Protein AF-A0A7J9AWD4-F1 (afdb_monomer)

Radius of gyration: 25.48 Å; Cα contacts (8 Å, |Δi|>4): 147; chains: 1; bounding box: 43×34×93 Å

Organism: NCBI:txid34288

pLDDT: mean 74.46, std 23.14, range [34.88, 98.31]

Foldseek 3Di:
DDDDDDDDPPPPPPDVVVVVVVVVLVVLPDDDDDDDDDDDDDDDDDDDDDPDDPDDDPDPPDPDPQDFPDADLHADPDKDKDFAWFQFDVRPDTDTQWMWMAHPRRDTNDIAGDQDPGDGPGRVCVPRVDDPVRNPD

Mean predicted aligned error: 16.35 Å

Structure (mmCIF, N/CA/C/O backbone):
data_AF-A0A7J9AWD4-F1
#
_entry.id   AF-A0A7J9AWD4-F1
#
loop_
_atom_site.group_PDB
_atom_site.id
_atom_site.type_symbol
_atom_site.label_atom_id
_atom_site.label_alt_id
_atom_site.label_comp_id
_atom_site.label_asym_id
_atom_site.label_entity_id
_atom_site.label_seq_id
_atom_site.pdbx_PDB_ins_code
_atom_site.Cartn_x
_atom_site.Cartn_y
_atom_site.Cartn_z
_atom_site.occupancy
_atom_site.B_iso_or_equiv
_atom_site.auth_seq_id
_atom_site.auth_comp_id
_atom_site.auth_asym_id
_atom_site.auth_atom_id
_atom_site.pdbx_PDB_model_num
ATOM 1 N N . MET A 1 1 ? 26.670 6.533 44.689 1.00 39.47 1 MET A N 1
ATOM 2 C CA . MET A 1 1 ? 27.016 5.566 43.627 1.00 39.47 1 MET A CA 1
ATOM 3 C C . MET A 1 1 ? 25.716 5.123 42.975 1.00 39.47 1 MET A C 1
ATOM 5 O O . MET A 1 1 ? 25.040 4.259 43.514 1.00 39.47 1 MET A O 1
ATOM 9 N N . SER A 1 2 ? 25.299 5.806 41.907 1.00 37.50 2 SER A N 1
ATOM 10 C CA . SER A 1 2 ? 24.053 5.491 41.198 1.00 37.50 2 SER A CA 1
ATOM 11 C C . SER A 1 2 ? 24.322 4.385 40.185 1.00 37.50 2 SER A C 1
ATOM 13 O O . SER A 1 2 ? 25.198 4.526 39.339 1.00 37.50 2 SER A O 1
ATOM 15 N N . SER A 1 3 ? 23.605 3.271 40.305 1.00 41.25 3 SER A N 1
ATOM 16 C CA . SER A 1 3 ? 23.697 2.137 39.392 1.00 41.25 3 SER A CA 1
ATOM 17 C C . SER A 1 3 ? 22.886 2.409 38.124 1.00 41.25 3 SER A C 1
ATOM 19 O O . SER A 1 3 ? 21.660 2.525 38.148 1.00 41.25 3 SER A O 1
ATOM 21 N N . GLU A 1 4 ? 23.580 2.515 36.995 1.00 45.91 4 GLU A N 1
ATOM 22 C CA . GLU A 1 4 ? 22.965 2.609 35.674 1.00 45.91 4 GLU A CA 1
ATOM 23 C C . GLU A 1 4 ? 22.362 1.254 35.275 1.00 45.91 4 GLU A C 1
ATOM 25 O O . GLU A 1 4 ? 23.047 0.230 35.201 1.00 45.91 4 GLU A O 1
ATOM 30 N N . ARG A 1 5 ? 21.053 1.237 35.004 1.00 50.28 5 ARG A N 1
ATOM 31 C CA . ARG A 1 5 ? 20.366 0.075 34.429 1.00 50.28 5 ARG A CA 1
ATOM 32 C C . ARG A 1 5 ? 20.698 -0.006 32.939 1.00 50.28 5 ARG A C 1
ATOM 34 O O . ARG A 1 5 ? 20.225 0.814 32.154 1.00 50.28 5 ARG A O 1
ATOM 41 N N . LYS A 1 6 ? 21.479 -1.014 32.544 1.00 47.72 6 LYS A N 1
ATOM 42 C CA . LYS A 1 6 ? 21.712 -1.362 31.134 1.00 47.72 6 LYS A CA 1
ATOM 43 C C . LYS A 1 6 ? 20.381 -1.774 30.492 1.00 47.72 6 LYS A C 1
ATOM 45 O O . LYS A 1 6 ? 19.789 -2.773 30.894 1.00 47.72 6 LYS A O 1
ATOM 50 N N . LYS A 1 7 ? 19.895 -0.993 29.522 1.00 49.25 7 LYS A N 1
ATOM 51 C CA . LYS A 1 7 ? 18.750 -1.371 28.679 1.00 49.25 7 LYS A CA 1
ATOM 52 C C . LYS A 1 7 ? 19.185 -2.498 27.742 1.00 49.25 7 LYS A C 1
ATOM 54 O O . LYS A 1 7 ? 20.176 -2.357 27.030 1.00 49.25 7 LYS A O 1
ATOM 59 N N . ASN A 1 8 ? 18.458 -3.609 27.782 1.00 44.75 8 ASN A N 1
ATOM 60 C CA . ASN A 1 8 ? 18.647 -4.746 26.886 1.00 44.75 8 ASN A CA 1
ATOM 61 C C . ASN A 1 8 ? 18.227 -4.324 25.461 1.00 44.75 8 ASN A C 1
ATOM 63 O O . ASN A 1 8 ? 17.198 -3.656 25.336 1.00 44.75 8 ASN A O 1
ATOM 67 N N . PRO A 1 9 ? 18.981 -4.649 24.397 1.00 47.06 9 PRO A N 1
ATOM 68 C CA . PRO A 1 9 ? 18.543 -4.354 23.042 1.00 47.06 9 PRO A CA 1
ATOM 69 C C . PRO A 1 9 ? 17.362 -5.268 22.706 1.00 47.06 9 PRO A C 1
ATOM 71 O O . PRO A 1 9 ? 17.490 -6.492 22.724 1.00 47.06 9 PRO A O 1
ATOM 74 N N . GLU A 1 10 ? 16.206 -4.665 22.440 1.00 47.25 10 GLU A N 1
ATOM 75 C CA . GLU A 1 10 ? 15.008 -5.354 21.964 1.00 47.25 10 GLU A CA 1
ATOM 76 C C . GLU A 1 10 ? 15.366 -6.151 20.704 1.00 47.25 10 GLU A C 1
ATOM 78 O O . GLU A 1 10 ? 15.660 -5.594 19.642 1.00 47.25 10 GLU A O 1
ATOM 83 N N . HIS A 1 11 ? 15.392 -7.476 20.835 1.00 48.50 11 HIS A N 1
ATOM 84 C CA . HIS A 1 11 ? 15.584 -8.381 19.716 1.00 48.50 11 HIS A CA 1
ATOM 85 C C . HIS A 1 11 ? 14.301 -8.305 18.885 1.00 48.50 11 HIS A C 1
ATOM 87 O O . HIS A 1 11 ? 13.307 -8.945 19.222 1.00 48.50 11 HIS A O 1
ATOM 93 N N . PHE A 1 12 ? 14.291 -7.474 17.837 1.00 46.12 12 PHE A N 1
ATOM 94 C CA . PHE A 1 12 ? 13.166 -7.391 16.909 1.00 46.12 12 PHE A CA 1
ATOM 95 C C . PHE A 1 12 ? 12.945 -8.776 16.304 1.00 46.12 12 PHE A C 1
ATOM 97 O O . PHE A 1 12 ? 13.669 -9.214 15.408 1.00 46.12 12 PHE A O 1
ATOM 104 N N . GLN A 1 13 ? 11.972 -9.500 16.849 1.00 54.47 13 GLN A N 1
ATOM 105 C CA . GLN A 1 13 ? 11.561 -10.795 16.349 1.00 54.47 13 GLN A CA 1
ATOM 106 C C . GLN A 1 13 ? 10.988 -10.548 14.951 1.00 54.47 13 GLN A C 1
ATOM 108 O O . GLN A 1 13 ? 9.912 -9.970 14.800 1.00 54.47 13 GLN A O 1
ATOM 113 N N . LEU A 1 14 ? 11.778 -10.871 13.922 1.00 48.72 14 LEU A N 1
ATOM 1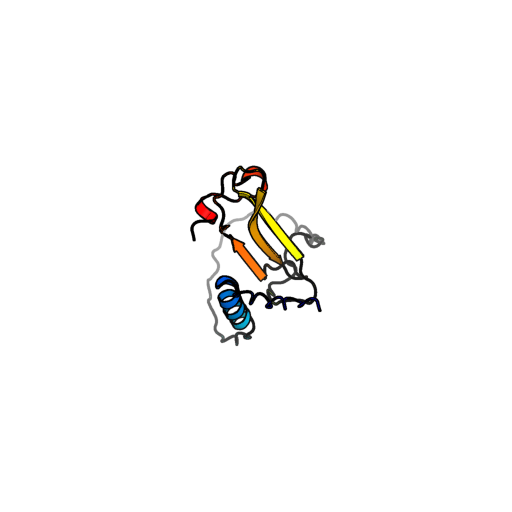14 C CA . LEU A 1 14 ? 11.428 -10.637 12.524 1.00 48.72 14 LEU A CA 1
ATOM 115 C C . LEU A 1 14 ? 10.064 -11.266 12.248 1.00 48.72 14 LEU A C 1
ATOM 117 O O . LEU A 1 14 ? 9.879 -12.470 12.428 1.00 48.72 14 LEU A O 1
ATOM 121 N N . ASN A 1 15 ? 9.114 -10.428 11.830 1.00 57.97 15 ASN A N 1
ATOM 122 C CA . ASN A 1 15 ? 7.778 -10.861 11.451 1.00 57.97 15 ASN A CA 1
ATOM 123 C C . ASN A 1 15 ? 7.908 -12.008 10.423 1.00 57.97 15 ASN A C 1
ATOM 125 O O . ASN A 1 15 ? 8.622 -11.835 9.429 1.00 57.97 15 ASN A O 1
ATOM 129 N N . PRO A 1 16 ? 7.251 -13.164 10.629 1.00 68.94 16 PRO A N 1
ATOM 130 C CA . PRO A 1 16 ? 7.364 -14.333 9.753 1.00 68.94 16 PRO A CA 1
ATOM 131 C C . PRO A 1 16 ? 7.096 -14.027 8.271 1.00 68.94 16 PRO A C 1
ATOM 133 O O . PRO A 1 16 ? 7.685 -14.671 7.401 1.00 68.94 16 PRO A O 1
ATOM 136 N N . ASN A 1 17 ? 6.300 -12.997 7.968 1.00 65.00 17 ASN A N 1
ATOM 137 C CA . ASN A 1 17 ? 6.044 -12.560 6.594 1.00 65.00 17 ASN A CA 1
ATOM 138 C C . ASN A 1 17 ? 7.302 -12.028 5.890 1.00 65.00 17 ASN A C 1
ATOM 140 O O . ASN A 1 17 ? 7.477 -12.247 4.694 1.00 65.00 17 ASN A O 1
ATOM 144 N N . TRP A 1 18 ? 8.212 -11.371 6.616 1.00 68.31 18 TRP A N 1
ATOM 145 C CA . TRP A 1 18 ? 9.451 -10.849 6.037 1.00 68.31 18 TRP A CA 1
ATOM 146 C C . TRP A 1 18 ? 10.405 -11.972 5.625 1.00 68.31 18 TRP A C 1
ATOM 148 O O . TRP A 1 18 ? 10.957 -11.941 4.528 1.00 68.31 18 TRP A O 1
ATOM 158 N N . ALA A 1 19 ? 10.553 -13.001 6.462 1.00 74.25 19 ALA A N 1
ATOM 159 C CA . ALA A 1 19 ? 11.384 -14.158 6.135 1.00 74.25 19 ALA A CA 1
ATOM 160 C C . ALA A 1 19 ? 10.856 -14.905 4.894 1.00 74.25 19 ALA A C 1
ATOM 162 O O . ALA A 1 19 ? 11.633 -15.277 4.012 1.00 74.25 19 ALA A O 1
ATOM 163 N N . GLN A 1 20 ? 9.532 -15.063 4.788 1.00 74.06 20 GLN A N 1
ATOM 164 C CA . GLN A 1 20 ? 8.881 -15.662 3.617 1.00 74.06 20 GLN A CA 1
ATOM 165 C C . GLN A 1 20 ? 9.063 -14.800 2.360 1.00 74.06 20 GLN A C 1
ATOM 167 O O . GLN A 1 20 ? 9.399 -15.313 1.290 1.00 74.06 20 GLN A O 1
ATOM 172 N N . LEU A 1 21 ? 8.919 -13.477 2.487 1.00 71.31 21 LEU A N 1
ATOM 173 C CA . LEU A 1 21 ? 9.157 -12.548 1.386 1.00 71.31 21 LEU A CA 1
ATOM 174 C C . LEU A 1 21 ? 10.608 -12.607 0.898 1.00 71.31 21 LEU A C 1
ATOM 176 O O . LEU A 1 21 ? 10.846 -12.683 -0.304 1.00 71.31 21 LEU A O 1
ATOM 180 N N . GLN A 1 22 ? 11.586 -12.641 1.804 1.00 72.56 22 GLN A N 1
ATOM 181 C CA . GLN A 1 22 ? 12.998 -12.762 1.434 1.00 72.56 22 GLN A CA 1
ATOM 182 C C . GLN A 1 22 ? 13.282 -14.029 0.615 1.00 72.56 22 GLN A C 1
ATOM 184 O O . GLN A 1 22 ? 14.094 -13.991 -0.310 1.00 72.56 22 GLN A O 1
ATOM 189 N N . GLN A 1 23 ? 12.623 -15.150 0.925 1.00 76.12 23 GLN A N 1
ATOM 190 C CA . GLN A 1 23 ? 12.737 -16.375 0.127 1.00 76.12 23 GLN A CA 1
ATOM 191 C C . GLN A 1 23 ? 12.124 -16.203 -1.269 1.00 76.12 23 GLN A C 1
ATOM 193 O O . GLN A 1 23 ? 12.752 -16.577 -2.260 1.00 76.12 23 GLN A O 1
ATOM 198 N N . LYS A 1 24 ? 10.945 -15.577 -1.356 1.00 74.25 24 LYS A N 1
ATOM 199 C CA . LYS A 1 24 ? 10.242 -15.301 -2.617 1.00 74.25 24 LYS A CA 1
ATOM 200 C C . LYS A 1 24 ? 11.035 -14.347 -3.521 1.00 74.25 24 LYS A C 1
ATOM 202 O O . LYS A 1 24 ? 11.209 -14.620 -4.702 1.00 74.25 24 LYS A O 1
ATOM 207 N N . LEU A 1 25 ? 11.614 -13.277 -2.977 1.00 71.25 25 LEU A N 1
ATOM 208 C CA . LEU A 1 25 ? 12.446 -12.342 -3.750 1.00 71.25 25 LEU A CA 1
ATOM 209 C C . LEU A 1 25 ? 13.697 -13.021 -4.329 1.00 71.25 25 LEU A C 1
ATOM 211 O O . LEU A 1 25 ? 14.071 -12.774 -5.473 1.00 71.25 25 LEU A O 1
ATOM 215 N N . LYS A 1 26 ? 14.309 -13.947 -3.581 1.00 71.19 26 LYS A N 1
ATOM 216 C CA . LYS A 1 26 ? 15.459 -14.728 -4.065 1.00 71.19 26 LYS A CA 1
ATOM 217 C C . LYS A 1 26 ? 15.095 -15.705 -5.185 1.00 71.19 26 LYS A C 1
ATOM 219 O O . LYS A 1 26 ? 15.967 -16.031 -5.988 1.00 71.19 26 LYS A O 1
ATOM 224 N N . SER A 1 27 ? 13.847 -16.176 -5.273 1.00 59.84 27 SER A N 1
ATOM 225 C CA . SER A 1 27 ? 13.432 -17.056 -6.373 1.00 59.84 27 SER A CA 1
ATOM 226 C C . SER A 1 27 ? 13.211 -16.308 -7.690 1.00 59.84 27 SER A C 1
ATOM 228 O O . SER A 1 27 ? 13.437 -16.896 -8.743 1.00 59.84 27 SER A O 1
ATOM 230 N N . PHE A 1 28 ? 12.848 -15.020 -7.646 1.00 56.97 28 PHE A N 1
ATOM 231 C CA . PHE A 1 28 ? 12.722 -14.170 -8.840 1.00 56.97 28 PHE A CA 1
ATOM 232 C C . PHE A 1 28 ? 14.071 -13.736 -9.439 1.00 56.97 28 PHE A C 1
ATOM 234 O O . PHE A 1 28 ? 14.133 -13.382 -10.609 1.00 56.97 28 PHE A O 1
ATOM 241 N N . ALA A 1 29 ? 15.169 -13.824 -8.681 1.00 51.38 29 ALA A N 1
ATOM 242 C CA . ALA A 1 29 ? 16.511 -13.461 -9.146 1.00 51.38 29 ALA A CA 1
ATOM 243 C C . ALA A 1 29 ? 17.196 -14.527 -10.035 1.00 51.38 29 ALA A C 1
ATOM 245 O O . ALA A 1 29 ? 18.364 -14.368 -10.392 1.00 51.38 29 ALA A O 1
ATOM 246 N N . LYS A 1 30 ? 16.521 -15.635 -10.381 1.00 44.75 30 LYS A N 1
ATOM 247 C CA . LYS A 1 30 ? 17.093 -16.666 -11.262 1.00 44.75 30 LYS A CA 1
ATOM 248 C C . LYS A 1 30 ? 16.724 -16.385 -12.724 1.00 44.75 30 LYS A C 1
ATOM 250 O O . LYS A 1 30 ? 15.538 -16.414 -13.046 1.00 44.75 30 LYS A O 1
ATOM 255 N N . PRO A 1 31 ? 17.698 -16.188 -13.633 1.00 40.75 31 PRO A N 1
ATOM 256 C CA . PRO A 1 31 ? 17.403 -16.062 -15.052 1.00 40.75 31 PRO A CA 1
ATOM 257 C C . PRO A 1 31 ? 16.839 -17.389 -15.576 1.00 40.75 31 PRO A C 1
ATOM 259 O O . PRO A 1 31 ? 17.511 -18.424 -15.566 1.00 40.75 31 PRO A O 1
ATOM 262 N N . SER A 1 32 ? 15.583 -17.357 -16.016 1.00 44.66 32 SER A N 1
ATOM 263 C CA . SER A 1 32 ? 14.946 -18.464 -16.725 1.00 44.66 32 SER A CA 1
ATOM 264 C C . SER A 1 32 ? 15.641 -18.662 -18.076 1.00 44.66 32 SER A C 1
ATOM 266 O O . SER A 1 32 ? 15.592 -17.799 -18.953 1.00 44.66 32 SER A O 1
ATOM 268 N N . ARG A 1 33 ? 16.317 -19.806 -18.242 1.00 41.59 33 ARG A N 1
ATOM 269 C CA . ARG A 1 33 ? 16.812 -20.280 -19.541 1.00 41.59 33 ARG A CA 1
ATOM 270 C C . ARG A 1 33 ? 15.607 -20.600 -20.428 1.00 41.59 33 ARG A C 1
ATOM 272 O O . ARG A 1 33 ? 14.911 -21.582 -20.188 1.00 41.59 33 ARG A O 1
ATOM 279 N N . HIS A 1 34 ? 15.395 -19.793 -21.462 1.00 39.03 34 HIS A N 1
ATOM 280 C CA . HIS A 1 34 ? 14.433 -20.073 -22.527 1.00 39.03 34 HIS A CA 1
ATOM 281 C C . HIS A 1 34 ? 14.785 -21.399 -23.231 1.00 39.03 34 HIS A C 1
ATOM 283 O O . HIS A 1 34 ? 15.851 -21.522 -23.835 1.00 39.03 34 HIS A O 1
ATOM 289 N N . SER A 1 35 ? 13.878 -22.378 -23.163 1.00 39.78 35 SER A N 1
ATOM 290 C CA . SER A 1 35 ? 13.874 -23.576 -24.010 1.00 39.78 35 SER A CA 1
ATOM 291 C C . SER A 1 35 ? 12.840 -23.390 -25.124 1.00 39.78 35 SER A C 1
ATOM 293 O O . SER A 1 35 ? 11.716 -22.970 -24.864 1.00 39.78 35 SER A O 1
ATOM 295 N N . LYS A 1 36 ? 13.247 -23.669 -26.366 1.00 39.72 36 LYS A N 1
ATOM 296 C CA . LYS A 1 36 ? 12.481 -23.509 -27.618 1.00 39.72 36 LYS A CA 1
ATOM 297 C C . LYS A 1 36 ? 11.311 -24.505 -27.711 1.00 39.72 36 LYS A C 1
ATOM 299 O O . LYS A 1 36 ? 11.503 -25.642 -27.287 1.00 39.72 36 LYS A O 1
ATOM 304 N N . ASN A 1 37 ? 10.186 -24.144 -28.357 1.00 37.56 37 ASN A N 1
ATOM 305 C CA . ASN A 1 37 ? 9.777 -24.669 -29.686 1.00 37.56 37 ASN A CA 1
ATOM 306 C C . ASN A 1 37 ? 8.392 -24.163 -30.197 1.00 37.56 37 ASN A C 1
ATOM 308 O O . ASN A 1 37 ? 7.661 -23.551 -29.422 1.00 37.56 37 ASN A O 1
ATOM 312 N N . PRO A 1 38 ? 8.065 -24.364 -31.503 1.00 44.00 38 PRO A N 1
ATOM 313 C CA . PRO A 1 38 ? 7.137 -23.540 -32.288 1.00 44.00 38 PRO A CA 1
ATOM 314 C C . PRO A 1 38 ? 5.710 -24.105 -32.431 1.00 44.00 38 PRO A C 1
ATOM 316 O O . PRO A 1 38 ? 5.489 -25.313 -32.422 1.00 44.00 38 PRO A O 1
ATOM 319 N N . GLN A 1 39 ? 4.757 -23.202 -32.661 1.00 34.88 39 GLN A N 1
ATOM 320 C CA . GLN A 1 39 ? 3.381 -23.437 -33.123 1.00 34.88 39 GLN A CA 1
ATOM 321 C C . GLN A 1 39 ? 3.080 -22.343 -34.162 1.00 34.88 39 GLN A C 1
ATOM 323 O O . GLN A 1 39 ? 3.606 -21.243 -34.033 1.00 34.88 39 GLN A O 1
ATOM 328 N N . SER A 1 40 ? 2.261 -22.479 -35.196 1.00 36.09 40 SER A N 1
ATOM 329 C CA . SER A 1 40 ? 1.478 -23.557 -35.803 1.00 36.09 40 SER A CA 1
ATOM 330 C C . SER A 1 40 ? 0.809 -22.879 -37.007 1.00 36.09 40 SER A C 1
ATOM 332 O O . SER A 1 40 ? 0.317 -21.758 -36.873 1.00 36.09 40 SER A O 1
ATOM 334 N N . GLU A 1 41 ? 0.804 -23.519 -38.168 1.00 39.25 41 GLU A N 1
ATOM 335 C CA . GLU A 1 41 ? 0.134 -23.019 -39.371 1.00 39.25 41 GLU A CA 1
ATOM 336 C C . GLU A 1 41 ? -1.393 -22.975 -39.185 1.00 39.25 41 GLU A C 1
ATOM 338 O O . GLU A 1 41 ? -1.979 -23.917 -38.654 1.00 39.25 41 GLU A O 1
ATOM 343 N N . THR A 1 42 ? -2.053 -21.923 -39.681 1.00 37.72 42 THR A N 1
ATOM 344 C CA . THR A 1 42 ? -3.476 -21.982 -40.065 1.00 37.72 42 THR A CA 1
ATOM 345 C C . THR A 1 42 ? -3.695 -21.227 -41.385 1.00 37.72 42 THR A C 1
ATOM 347 O O . THR A 1 42 ? -3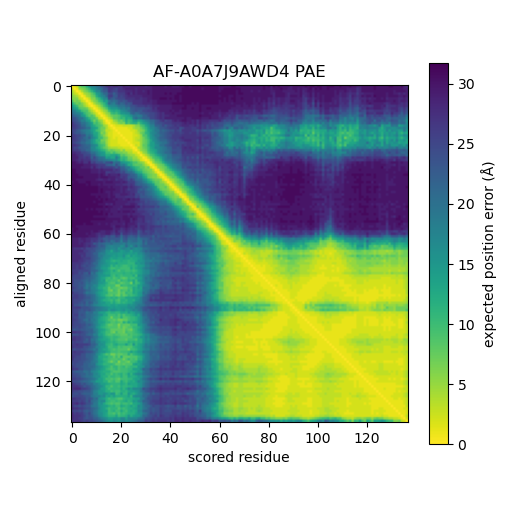.078 -20.178 -41.586 1.00 37.72 42 THR A O 1
ATOM 350 N N . PRO A 1 43 ? -4.518 -21.753 -42.316 1.00 45.03 43 PRO A N 1
ATOM 351 C CA . PRO A 1 43 ? -4.693 -21.182 -43.645 1.00 45.03 43 PRO A CA 1
ATOM 352 C C . P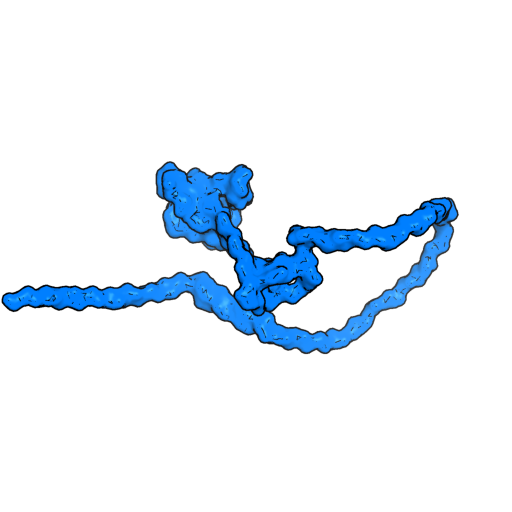RO A 1 43 ? -5.836 -20.158 -43.714 1.00 45.03 43 PRO A C 1
ATOM 354 O O . PRO A 1 43 ? -6.802 -20.191 -42.954 1.00 45.03 43 PRO A O 1
ATOM 357 N N . ASN A 1 44 ? -5.708 -19.268 -44.698 1.00 44.03 44 ASN A N 1
ATOM 358 C CA . ASN A 1 44 ? -6.645 -18.211 -45.070 1.00 44.03 44 ASN A CA 1
ATOM 359 C C . ASN A 1 44 ? -8.057 -18.728 -45.407 1.00 44.03 44 ASN A C 1
ATOM 361 O O . ASN A 1 44 ? -8.204 -19.700 -46.147 1.00 44.03 44 ASN A O 1
ATOM 365 N N . SER A 1 45 ? -9.086 -17.982 -44.988 1.00 40.78 45 SER A N 1
ATOM 366 C CA . SER A 1 45 ? -10.445 -18.065 -45.539 1.00 40.78 45 SER A CA 1
ATOM 367 C C . SER A 1 45 ? -10.857 -16.724 -46.142 1.00 40.78 45 SER A C 1
ATOM 369 O O . SER A 1 45 ? -10.657 -15.657 -45.569 1.00 40.78 45 SER A O 1
ATOM 371 N N . ILE A 1 46 ? -11.419 -16.833 -47.338 1.00 46.81 46 ILE A N 1
ATOM 372 C CA . ILE A 1 46 ? -11.685 -15.814 -48.348 1.00 46.81 46 ILE A CA 1
ATOM 373 C C . ILE A 1 46 ? -13.102 -15.228 -48.140 1.00 46.81 46 ILE A C 1
ATOM 375 O O . ILE A 1 46 ? -13.982 -15.918 -47.637 1.00 46.81 46 ILE A O 1
ATOM 379 N N . LEU A 1 47 ? -13.310 -13.994 -48.628 1.00 38.53 47 LEU A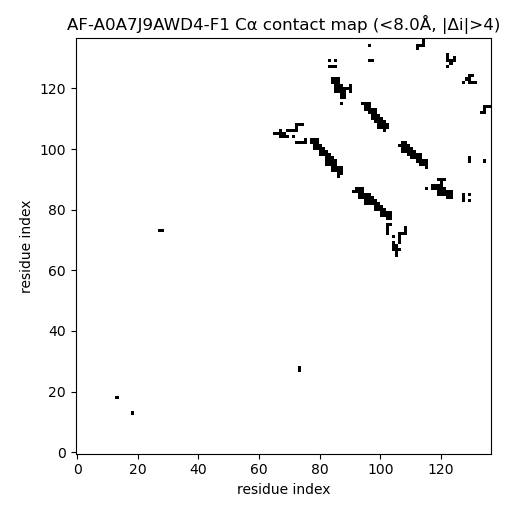 N 1
ATOM 380 C CA . LEU A 1 47 ? -14.569 -13.259 -48.891 1.00 38.53 47 LEU A CA 1
ATOM 381 C C . LEU A 1 47 ? -15.161 -12.346 -47.797 1.00 38.53 47 LEU A C 1
ATOM 383 O O . LEU A 1 47 ? -15.968 -12.737 -46.963 1.00 38.53 47 LEU A O 1
ATOM 387 N N . GLY A 1 48 ? -14.908 -11.046 -47.986 1.00 36.47 48 GLY A N 1
ATOM 388 C CA . GLY A 1 48 ? -15.771 -9.953 -47.542 1.00 36.47 48 GLY A CA 1
ATOM 389 C C . GLY A 1 48 ? -15.213 -8.603 -47.995 1.00 36.47 48 GLY A C 1
ATOM 390 O O . GLY A 1 48 ? -14.350 -8.042 -47.332 1.00 36.47 48 GLY A O 1
ATOM 391 N N . LYS A 1 49 ? -15.672 -8.080 -49.142 1.00 49.28 49 LYS A N 1
ATOM 392 C CA . LYS A 1 49 ? -15.309 -6.747 -49.661 1.00 49.28 49 LYS A CA 1
ATOM 393 C C . LYS A 1 49 ? -15.739 -5.661 -48.663 1.00 49.28 49 LYS A C 1
ATOM 395 O O . LYS A 1 49 ? -16.862 -5.168 -48.727 1.00 49.28 49 LYS A O 1
ATOM 400 N N . ARG A 1 50 ? -14.841 -5.262 -47.761 1.00 46.66 50 ARG A N 1
ATOM 401 C CA . ARG A 1 50 ? 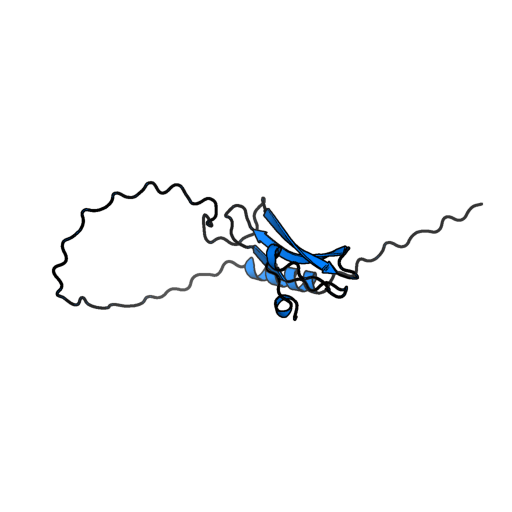-14.977 -4.052 -46.943 1.00 46.66 50 ARG A CA 1
ATOM 402 C C . ARG A 1 50 ? -14.029 -2.994 -47.494 1.00 46.66 50 ARG A C 1
ATOM 404 O O . ARG A 1 50 ? -12.855 -3.256 -47.703 1.00 46.66 50 ARG A O 1
ATOM 411 N N . LYS A 1 51 ? -14.573 -1.808 -47.764 1.00 46.22 51 LYS A N 1
ATOM 412 C CA . LYS A 1 51 ? -13.836 -0.602 -48.152 1.00 46.22 51 LYS A CA 1
ATOM 413 C C . LYS A 1 51 ? -12.745 -0.327 -47.108 1.00 46.22 51 LYS A C 1
ATOM 415 O O . LYS A 1 51 ? -13.074 0.052 -45.984 1.00 46.22 51 LYS A O 1
ATOM 420 N N . GLU A 1 52 ? -11.490 -0.566 -47.483 1.00 42.59 52 GLU A N 1
ATOM 421 C CA . GLU A 1 52 ? -10.292 -0.182 -46.731 1.00 42.59 52 GLU A CA 1
ATOM 422 C C . GLU A 1 52 ? -10.398 1.312 -46.388 1.00 42.59 52 GLU A C 1
ATOM 424 O O . GLU A 1 52 ? -10.566 2.159 -47.274 1.00 42.59 52 GLU A O 1
ATOM 429 N N . ARG A 1 53 ? -10.392 1.640 -45.092 1.00 46.94 53 ARG A N 1
ATOM 430 C CA . ARG A 1 53 ? -10.192 3.021 -44.641 1.00 46.94 53 ARG A CA 1
ATOM 431 C C . ARG A 1 53 ? -8.698 3.317 -44.800 1.00 46.94 53 ARG A C 1
ATOM 433 O O . ARG A 1 53 ? -7.908 2.455 -44.426 1.00 46.94 53 ARG A O 1
ATOM 440 N N . PRO A 1 54 ? -8.302 4.477 -45.351 1.00 44.47 54 PRO A N 1
ATOM 441 C CA . PRO A 1 54 ? -6.892 4.795 -45.501 1.00 44.47 54 PRO A CA 1
ATOM 442 C C . PRO A 1 54 ? -6.221 4.787 -44.129 1.00 44.47 54 PRO A C 1
ATOM 444 O O . PRO A 1 54 ? -6.762 5.329 -43.162 1.00 44.47 54 PRO A O 1
ATOM 447 N N . ASN A 1 55 ? -5.078 4.106 -44.106 1.00 46.56 55 ASN A N 1
ATOM 448 C CA . ASN A 1 55 ? -4.093 4.010 -43.042 1.00 46.56 55 ASN A CA 1
ATOM 449 C C . ASN A 1 55 ? -4.049 5.318 -42.238 1.00 46.56 55 AS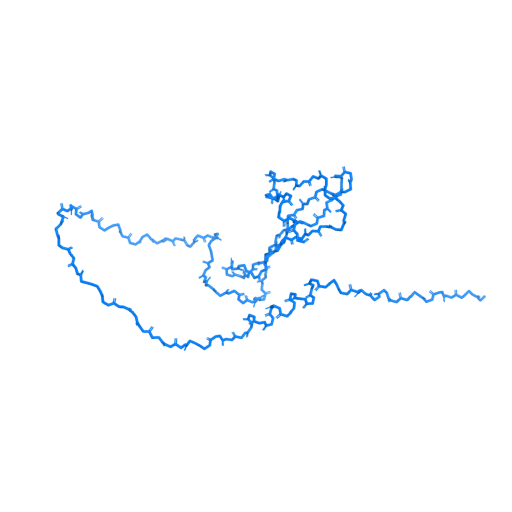N A C 1
ATOM 451 O O . ASN A 1 55 ? -3.636 6.353 -42.759 1.00 46.56 55 ASN A O 1
ATOM 455 N N . SER A 1 56 ? -4.508 5.293 -40.987 1.00 55.53 56 SER A N 1
ATOM 456 C CA . SER A 1 56 ? -4.084 6.318 -40.043 1.00 55.53 56 SER A CA 1
ATOM 457 C C . SER A 1 56 ? -2.603 6.064 -39.798 1.00 55.53 56 SER A C 1
ATOM 459 O O . SER A 1 56 ? -2.250 4.997 -39.293 1.00 55.53 56 SER A O 1
ATOM 461 N N . GLU A 1 57 ? -1.776 7.010 -40.234 1.00 58.16 57 GLU A N 1
ATOM 462 C CA . GLU A 1 57 ? -0.353 7.144 -39.915 1.00 58.16 57 GLU A CA 1
ATOM 463 C C . GLU A 1 57 ? -0.054 6.683 -38.477 1.00 58.16 57 GLU A C 1
ATOM 465 O O . GLU A 1 57 ? -0.914 6.853 -37.604 1.00 58.16 57 GLU A O 1
ATOM 470 N N . PRO A 1 58 ? 1.127 6.095 -38.202 1.00 52.81 58 PRO A N 1
ATOM 471 C CA . PRO A 1 58 ? 1.495 5.722 -36.847 1.00 52.81 58 PRO A CA 1
ATOM 472 C C . PRO A 1 58 ? 1.468 6.990 -35.998 1.00 52.81 58 PRO A C 1
ATOM 474 O O . PRO A 1 58 ? 2.310 7.869 -36.149 1.00 52.81 58 PRO A O 1
ATOM 477 N N . ASP A 1 59 ? 0.447 7.097 -35.151 1.00 52.81 59 ASP A N 1
ATOM 478 C CA . ASP A 1 59 ? 0.371 8.103 -34.106 1.00 52.81 59 ASP A CA 1
ATOM 479 C C . ASP A 1 59 ? 1.711 8.009 -33.367 1.00 52.81 59 ASP A C 1
ATOM 481 O O . ASP A 1 59 ? 2.043 6.936 -32.849 1.00 52.81 59 ASP A O 1
ATOM 485 N N . ASP A 1 60 ? 2.509 9.081 -33.373 1.00 59.38 60 ASP A N 1
ATOM 486 C CA . ASP A 1 60 ? 3.675 9.240 -32.502 1.00 59.38 60 ASP A CA 1
ATOM 487 C C . ASP A 1 60 ? 3.147 9.258 -31.060 1.00 59.38 60 ASP A C 1
ATOM 489 O O . ASP A 1 60 ? 2.978 10.298 -30.412 1.00 59.38 60 ASP A O 1
ATOM 493 N N . ALA A 1 61 ? 2.768 8.074 -30.583 1.00 64.12 61 ALA A N 1
ATOM 494 C CA . ALA A 1 61 ? 2.049 7.860 -29.354 1.00 64.12 61 ALA A CA 1
ATOM 495 C C . ALA A 1 61 ? 3.032 8.134 -28.231 1.00 64.12 61 ALA A C 1
ATOM 497 O O . ALA A 1 61 ? 3.848 7.289 -27.855 1.00 64.12 61 ALA A O 1
ATOM 498 N N . LYS A 1 62 ? 2.971 9.361 -27.710 1.00 68.75 62 LYS A N 1
ATOM 499 C CA . LYS A 1 62 ? 3.673 9.744 -26.489 1.00 68.75 62 LYS A CA 1
ATOM 500 C C . LYS A 1 62 ? 3.456 8.628 -25.462 1.00 68.75 62 LYS A C 1
ATOM 502 O O . LYS A 1 62 ? 2.303 8.264 -25.214 1.00 68.75 62 LYS A O 1
ATOM 507 N N . PRO A 1 63 ? 4.529 8.066 -24.885 1.00 68.31 63 PRO A N 1
ATOM 508 C CA . PRO A 1 63 ? 4.398 6.924 -24.000 1.00 68.31 63 PRO A CA 1
ATOM 509 C C . PRO A 1 63 ? 3.492 7.302 -22.829 1.00 68.31 63 PRO A C 1
ATOM 511 O O . PRO A 1 63 ? 3.720 8.310 -22.156 1.00 68.31 63 PRO A O 1
ATOM 514 N N . ASN A 1 64 ? 2.443 6.508 -22.607 1.00 79.38 64 ASN A N 1
ATOM 515 C CA . ASN A 1 64 ? 1.512 6.723 -21.507 1.00 79.38 64 ASN A CA 1
ATOM 516 C C . ASN A 1 64 ? 2.297 6.660 -20.180 1.00 79.38 64 ASN A C 1
ATOM 518 O O . ASN A 1 64 ? 2.882 5.617 -19.875 1.00 79.38 64 ASN A O 1
ATOM 522 N N . PRO A 1 65 ? 2.319 7.737 -19.370 1.00 78.31 65 PRO A N 1
ATOM 523 C CA . PRO A 1 65 ? 3.118 7.784 -18.149 1.00 78.31 65 PRO A CA 1
ATOM 524 C C . PRO A 1 65 ? 2.641 6.798 -17.076 1.00 78.31 65 PRO A C 1
ATOM 526 O O . PRO A 1 65 ? 3.362 6.581 -16.109 1.00 78.31 65 PRO A O 1
ATOM 529 N N . LEU A 1 66 ? 1.455 6.204 -17.232 1.00 81.06 66 LEU A N 1
ATOM 530 C CA . LEU A 1 66 ? 0.889 5.228 -16.300 1.00 81.06 66 LEU A CA 1
ATOM 531 C C . LEU A 1 66 ? 1.169 3.775 -16.700 1.00 81.06 66 LEU A C 1
ATOM 533 O O . LEU A 1 66 ? 0.855 2.867 -15.936 1.00 81.06 66 LEU A O 1
ATOM 537 N N . MET A 1 67 ? 1.738 3.538 -17.884 1.00 87.50 67 MET A N 1
ATOM 538 C CA . MET A 1 67 ? 2.030 2.187 -18.361 1.00 87.50 67 MET A CA 1
ATOM 539 C C . MET A 1 67 ? 3.484 1.803 -18.072 1.00 87.50 67 MET A C 1
ATOM 541 O O . MET A 1 67 ? 4.376 2.671 -18.124 1.00 87.50 67 MET A O 1
ATOM 545 N N . PRO A 1 68 ? 3.743 0.513 -17.797 1.00 91.69 68 PRO A N 1
ATOM 546 C CA . PRO A 1 68 ? 5.093 -0.002 -17.771 1.00 91.69 68 PRO A CA 1
ATOM 547 C C . PRO A 1 68 ? 5.842 0.282 -19.067 1.00 91.69 68 PRO A C 1
ATOM 549 O O . PRO A 1 68 ? 5.263 0.259 -20.152 1.00 91.69 68 PRO A O 1
ATOM 552 N N . THR A 1 69 ? 7.134 0.577 -18.955 1.00 91.62 69 THR A N 1
ATOM 553 C CA . THR A 1 69 ? 7.987 0.822 -20.131 1.00 91.62 69 THR A CA 1
ATOM 554 C C . THR A 1 69 ? 8.647 -0.448 -20.663 1.00 91.62 69 THR A C 1
ATOM 556 O O . THR A 1 69 ? 9.172 -0.437 -21.774 1.00 91.62 69 THR A O 1
ATOM 559 N N . ASN A 1 70 ? 8.623 -1.534 -19.888 1.00 91.88 70 ASN A N 1
ATOM 560 C CA . ASN A 1 70 ? 9.038 -2.886 -20.261 1.00 91.88 70 ASN A CA 1
ATOM 561 C C . ASN A 1 70 ? 8.378 -3.911 -19.314 1.00 91.88 70 ASN A C 1
ATOM 563 O O . ASN A 1 70 ? 7.657 -3.508 -18.407 1.00 91.88 70 ASN A O 1
ATOM 567 N N . ASP A 1 71 ? 8.691 -5.201 -19.473 1.00 91.31 71 ASP A N 1
ATOM 568 C CA . ASP A 1 71 ? 8.175 -6.293 -18.622 1.00 91.31 71 ASP A CA 1
ATOM 569 C C . ASP A 1 71 ? 9.158 -6.737 -17.511 1.00 91.31 71 ASP A C 1
ATOM 571 O O . ASP A 1 71 ? 8.946 -7.746 -16.832 1.00 91.31 71 ASP A O 1
ATOM 575 N N . ASP A 1 72 ? 10.266 -6.013 -17.312 1.00 92.19 72 ASP A N 1
ATOM 576 C CA . ASP A 1 72 ? 11.280 -6.373 -16.318 1.00 92.19 72 ASP A CA 1
ATOM 577 C C . ASP A 1 72 ? 10.817 -5.992 -14.903 1.00 92.19 72 ASP A C 1
ATOM 579 O O . ASP A 1 72 ? 10.732 -4.815 -14.541 1.00 92.19 72 ASP A O 1
ATOM 583 N N . SER A 1 73 ? 10.524 -7.005 -14.087 1.00 91.81 73 SER A N 1
ATOM 584 C CA . SER A 1 73 ? 10.084 -6.859 -12.690 1.00 91.81 73 SER A CA 1
ATOM 585 C C . SER A 1 73 ? 11.230 -6.995 -11.675 1.00 91.81 73 SER A C 1
ATOM 587 O O . SER A 1 73 ? 10.989 -7.225 -10.489 1.00 91.81 73 SER A O 1
ATOM 589 N N . SER A 1 74 ? 12.487 -6.880 -12.115 1.00 92.69 74 SER A N 1
ATOM 590 C CA . SER A 1 74 ? 13.644 -6.844 -11.221 1.00 92.69 74 SER A CA 1
ATOM 591 C C . SER A 1 74 ? 13.676 -5.571 -10.364 1.00 92.69 74 SER A C 1
ATOM 593 O O . SER A 1 74 ? 13.075 -4.538 -10.684 1.00 92.69 74 SER A O 1
ATOM 595 N N . VAL A 1 75 ? 14.377 -5.660 -9.230 1.00 94.94 75 VAL A N 1
ATOM 596 C CA . VAL A 1 75 ? 14.613 -4.522 -8.335 1.00 94.94 75 VAL A CA 1
ATOM 597 C C . VAL A 1 75 ? 15.596 -3.559 -8.991 1.00 94.94 75 VAL A C 1
ATOM 599 O O . VAL A 1 75 ? 16.647 -3.974 -9.473 1.00 94.94 75 VAL A O 1
ATOM 602 N N . THR A 1 76 ? 15.268 -2.270 -8.965 1.00 95.31 76 THR A N 1
ATOM 603 C CA . THR A 1 76 ? 16.128 -1.195 -9.469 1.00 95.31 76 THR A CA 1
ATOM 604 C C . THR A 1 76 ? 16.577 -0.268 -8.350 1.00 95.31 76 THR A C 1
ATOM 606 O O . THR A 1 76 ? 15.976 -0.250 -7.280 1.00 95.31 76 THR A O 1
ATOM 609 N N . ASP A 1 77 ? 17.578 0.565 -8.629 1.00 96.12 77 ASP A N 1
ATOM 610 C CA . ASP A 1 77 ? 18.124 1.537 -7.666 1.00 96.12 77 ASP A CA 1
ATOM 611 C C . ASP A 1 77 ? 17.109 2.607 -7.230 1.00 96.12 77 ASP A C 1
ATOM 613 O O . ASP A 1 77 ? 17.277 3.255 -6.200 1.00 96.12 77 ASP A O 1
ATOM 617 N N . VAL A 1 78 ? 16.045 2.794 -8.018 1.00 95.62 78 VAL A N 1
ATOM 618 C CA . VAL A 1 78 ? 14.919 3.679 -7.706 1.00 95.62 78 VAL A CA 1
ATOM 619 C C . VAL A 1 78 ? 13.652 2.848 -7.597 1.00 95.62 78 VAL A C 1
ATOM 621 O O . VAL A 1 78 ? 13.338 2.077 -8.504 1.00 95.62 78 VAL A O 1
ATOM 624 N N . LEU A 1 79 ? 12.915 3.037 -6.508 1.00 96.62 79 LEU A N 1
ATOM 625 C CA . LEU A 1 79 ? 11.622 2.412 -6.256 1.00 96.62 79 LEU A CA 1
ATOM 626 C C . LEU A 1 79 ? 10.606 3.493 -5.894 1.00 96.62 79 LEU A C 1
ATOM 628 O O . LEU A 1 79 ? 10.958 4.488 -5.260 1.00 96.62 79 LEU A O 1
ATOM 632 N N . ALA A 1 80 ? 9.348 3.272 -6.257 1.00 96.81 80 ALA A N 1
ATOM 633 C CA . ALA A 1 80 ? 8.226 4.025 -5.709 1.00 96.81 80 ALA A CA 1
ATOM 634 C C . ALA A 1 80 ? 7.365 3.090 -4.858 1.00 96.81 80 ALA A C 1
ATOM 636 O O . ALA A 1 80 ? 7.216 1.911 -5.190 1.00 96.81 80 ALA A O 1
ATOM 637 N N . MET A 1 81 ? 6.816 3.613 -3.762 1.00 97.50 81 MET A N 1
ATOM 638 C CA . MET A 1 81 ? 5.907 2.874 -2.894 1.00 97.50 81 MET A CA 1
ATOM 639 C C . MET A 1 81 ? 4.647 3.681 -2.634 1.00 97.50 81 MET A C 1
ATOM 641 O O . MET A 1 81 ? 4.716 4.901 -2.487 1.00 97.50 81 MET A O 1
ATOM 645 N N . ASP A 1 82 ? 3.536 2.972 -2.517 1.00 98.06 82 ASP A N 1
ATOM 646 C CA . ASP A 1 82 ? 2.276 3.534 -2.066 1.00 98.06 82 ASP A CA 1
ATOM 647 C C . ASP A 1 82 ? 1.592 2.583 -1.083 1.00 98.06 82 ASP A C 1
ATOM 649 O O . ASP A 1 82 ? 1.762 1.357 -1.145 1.00 98.06 82 ASP A O 1
ATOM 653 N N . CYS A 1 83 ? 0.863 3.164 -0.138 1.00 97.75 83 CYS A N 1
ATOM 654 C CA . CYS A 1 83 ? 0.285 2.456 0.990 1.00 97.75 83 CYS A CA 1
ATOM 655 C C . CYS A 1 83 ? -1.164 2.870 1.186 1.00 97.75 83 CYS A C 1
ATOM 657 O O . CYS A 1 83 ? -1.472 4.051 1.300 1.00 97.75 83 CYS A O 1
ATOM 659 N N . GLU A 1 84 ? -2.014 1.872 1.383 1.00 98.31 84 GLU A N 1
ATOM 660 C CA . GLU A 1 84 ? -3.411 2.075 1.730 1.00 98.31 84 GLU A CA 1
ATOM 661 C C . GLU A 1 84 ? -3.643 1.717 3.191 1.00 98.31 84 GLU A C 1
ATOM 663 O O . GLU A 1 84 ? -3.207 0.661 3.671 1.00 98.31 84 GLU A O 1
ATOM 668 N N . MET A 1 85 ? -4.344 2.593 3.910 1.00 97.56 85 MET A N 1
ATOM 669 C CA . MET A 1 85 ? -4.579 2.446 5.344 1.00 97.56 85 MET A CA 1
ATOM 670 C C . MET A 1 85 ? -6.040 2.159 5.673 1.00 97.56 85 MET A C 1
ATOM 672 O O . MET A 1 85 ? -6.968 2.659 5.040 1.00 97.56 85 MET A O 1
ATOM 676 N N . VAL A 1 86 ? -6.228 1.414 6.758 1.00 97.81 86 VAL A N 1
ATOM 677 C CA . VAL A 1 86 ? -7.523 1.131 7.380 1.00 97.81 86 VAL A CA 1
ATOM 678 C C . VAL A 1 86 ? -7.570 1.715 8.794 1.00 97.81 86 VAL A C 1
ATOM 680 O O . VAL A 1 86 ? -6.542 1.877 9.451 1.00 97.81 86 VAL A O 1
ATOM 683 N N . GLY A 1 87 ? -8.762 2.055 9.267 1.00 97.88 87 GLY A N 1
ATOM 684 C CA . GLY A 1 87 ? -9.036 2.462 10.639 1.00 97.88 87 GLY A CA 1
ATOM 685 C C . GLY A 1 87 ? -9.112 1.263 11.587 1.00 97.88 87 GLY A C 1
ATOM 686 O O . GLY A 1 87 ? -9.915 0.349 11.387 1.00 97.88 87 GLY A O 1
ATOM 687 N N . VAL A 1 88 ? -8.309 1.286 12.648 1.00 97.12 88 VAL A N 1
ATOM 688 C CA . VAL A 1 88 ? -8.274 0.259 13.703 1.00 97.12 88 VAL A CA 1
ATOM 689 C C . VAL A 1 88 ? -8.639 0.835 15.073 1.00 97.12 88 VAL A C 1
ATOM 691 O O . VAL A 1 88 ? -8.704 2.055 15.261 1.00 97.12 88 VAL A O 1
ATOM 694 N N . GLY A 1 89 ? -8.908 -0.043 16.040 1.00 93.12 89 GLY A N 1
ATOM 695 C CA . GLY A 1 89 ? -9.273 0.349 17.402 1.00 93.12 89 GLY A CA 1
ATOM 696 C C . GLY A 1 89 ? -10.659 0.992 17.436 1.00 93.12 89 GLY A C 1
ATOM 697 O O . GLY A 1 89 ? -11.651 0.321 17.182 1.00 93.12 89 GLY A O 1
ATOM 698 N N . GLN A 1 90 ? -10.733 2.293 17.726 1.00 92.00 90 GLN A N 1
ATOM 699 C CA . GLN A 1 90 ? -11.977 3.077 17.648 1.00 92.00 90 GLN A CA 1
ATOM 700 C C . GLN A 1 90 ? -12.154 3.786 16.289 1.00 92.00 90 GLN A C 1
ATOM 702 O O . GLN A 1 90 ? -13.074 4.579 16.124 1.00 92.00 90 GLN A O 1
ATOM 707 N N . GLY A 1 91 ? -11.261 3.540 15.320 1.00 88.19 91 GLY A N 1
ATOM 708 C CA . GLY A 1 91 ? -11.283 4.141 13.977 1.00 88.19 91 GLY A CA 1
ATOM 709 C C . GLY A 1 91 ? -10.422 5.401 13.842 1.00 88.19 91 GLY A C 1
ATOM 710 O O . GLY A 1 91 ? -10.135 5.847 12.732 1.00 88.19 91 GLY A O 1
ATOM 711 N N . ASN A 1 92 ? -9.936 5.932 14.966 1.00 90.44 92 ASN A N 1
ATOM 712 C CA . ASN A 1 92 ? -9.056 7.100 15.044 1.00 90.44 92 ASN A CA 1
ATOM 713 C C . ASN A 1 92 ? -7.573 6.790 14.776 1.00 90.44 92 ASN A C 1
ATOM 715 O O . ASN A 1 92 ? -6.779 7.712 14.597 1.00 90.44 92 ASN A O 1
ATOM 719 N N . LYS A 1 93 ? -7.186 5.512 14.746 1.00 96.38 93 LYS A N 1
ATOM 720 C CA . LYS A 1 93 ? -5.831 5.072 14.401 1.00 96.38 93 LYS A CA 1
ATOM 721 C C . LYS A 1 93 ? -5.824 4.466 13.009 1.00 96.38 93 LYS A C 1
ATOM 723 O O . LYS A 1 93 ? -6.692 3.664 12.679 1.00 96.38 93 LYS A O 1
ATOM 728 N N . SER A 1 94 ? -4.829 4.831 12.211 1.00 96.81 94 SER A N 1
ATOM 729 C CA . SER A 1 94 ? -4.601 4.245 10.891 1.00 96.81 94 SER A CA 1
ATOM 730 C C . SER A 1 94 ? -3.584 3.109 10.998 1.00 96.81 94 SER A C 1
ATOM 732 O O . SER A 1 94 ? -2.539 3.281 11.623 1.00 96.81 94 SER A O 1
ATOM 734 N N . ALA A 1 95 ? -3.864 1.976 10.361 1.00 97.44 95 ALA A N 1
ATOM 735 C CA . ALA A 1 95 ? -2.942 0.856 10.208 1.00 97.44 95 ALA A CA 1
ATOM 736 C C . ALA A 1 95 ? -2.811 0.464 8.730 1.00 97.44 95 ALA A C 1
ATOM 738 O O . ALA A 1 95 ? -3.722 0.706 7.939 1.00 97.44 95 ALA A O 1
ATOM 739 N N . LEU A 1 96 ? -1.681 -0.139 8.358 1.00 97.44 96 LEU A N 1
ATOM 740 C CA . LEU A 1 96 ? -1.413 -0.572 6.986 1.00 97.44 96 LEU A CA 1
ATOM 741 C C . LEU A 1 96 ? -2.372 -1.693 6.568 1.00 97.44 96 LEU A C 1
ATOM 743 O O . LEU A 1 96 ? -2.437 -2.721 7.239 1.00 97.44 96 LEU A O 1
ATOM 747 N N . GLY A 1 97 ? -3.074 -1.502 5.453 1.00 96.88 97 GLY A N 1
ATOM 748 C CA . GLY A 1 97 ? -3.959 -2.502 4.858 1.00 96.88 97 GLY A CA 1
ATOM 749 C C . GLY A 1 97 ? -3.449 -3.070 3.529 1.00 96.88 97 GLY A C 1
ATOM 750 O O . GLY A 1 97 ? -3.702 -4.236 3.231 1.00 96.88 97 GLY A O 1
ATOM 751 N N . ARG A 1 98 ? -2.697 -2.294 2.741 1.00 97.88 98 ARG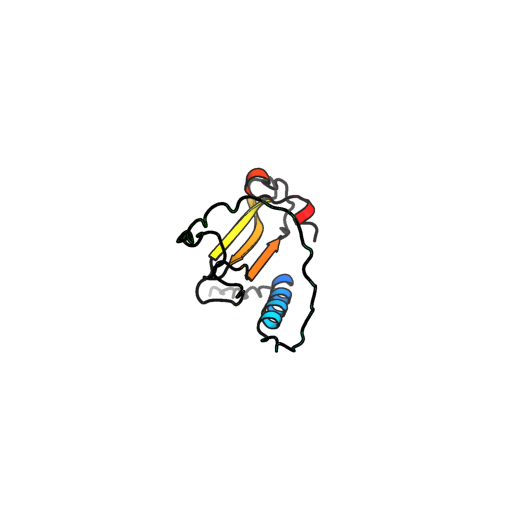 A N 1
ATOM 752 C CA . ARG A 1 98 ? -2.024 -2.756 1.514 1.00 97.88 98 ARG A CA 1
ATOM 753 C C . ARG A 1 98 ? -0.773 -1.927 1.266 1.00 97.88 98 ARG A C 1
ATOM 755 O O . ARG A 1 98 ? -0.759 -0.737 1.564 1.00 97.88 98 ARG A O 1
ATOM 762 N N . VAL A 1 99 ? 0.255 -2.547 0.704 1.00 97.75 99 VAL A N 1
ATOM 763 C CA . VAL A 1 99 ? 1.451 -1.856 0.213 1.00 97.75 99 VAL A CA 1
ATOM 764 C C . VAL A 1 99 ? 1.752 -2.326 -1.200 1.00 97.75 99 VAL A C 1
ATOM 766 O O . VAL A 1 99 ? 1.722 -3.526 -1.468 1.00 97.75 99 VAL A O 1
ATOM 769 N N . THR A 1 100 ? 2.045 -1.380 -2.088 1.00 97.44 100 THR A N 1
ATOM 770 C CA . THR A 1 100 ? 2.511 -1.646 -3.451 1.00 97.44 100 THR A CA 1
ATOM 771 C C . THR A 1 100 ? 3.868 -0.984 -3.661 1.00 97.44 100 THR A C 1
ATOM 773 O O . THR A 1 100 ? 4.074 0.163 -3.270 1.00 97.44 100 THR A O 1
ATOM 776 N N . VAL A 1 101 ? 4.799 -1.703 -4.280 1.00 97.31 101 VAL A N 1
ATOM 777 C CA . VAL A 1 101 ? 6.136 -1.226 -4.642 1.00 97.31 101 VAL A CA 1
ATOM 778 C C . VAL A 1 101 ? 6.369 -1.486 -6.122 1.00 97.31 101 VAL A C 1
ATOM 780 O O . VAL A 1 101 ? 6.186 -2.613 -6.594 1.00 97.31 101 VAL A O 1
ATOM 783 N N . VAL A 1 102 ? 6.816 -0.457 -6.838 1.00 96.50 102 VAL A N 1
ATOM 784 C CA . VAL A 1 102 ? 7.142 -0.521 -8.267 1.00 96.50 102 VAL A CA 1
ATOM 785 C C . VAL A 1 102 ? 8.584 -0.097 -8.536 1.00 96.50 102 VAL A C 1
ATOM 787 O O . VAL A 1 102 ? 9.159 0.697 -7.788 1.00 96.50 102 VAL A O 1
ATOM 790 N N . ASN A 1 103 ? 9.173 -0.614 -9.616 1.00 96.00 103 ASN A N 1
ATOM 791 C CA . ASN A 1 103 ? 10.497 -0.194 -10.085 1.00 96.00 103 ASN A CA 1
ATOM 792 C C . ASN A 1 103 ? 10.442 1.045 -10.990 1.00 96.00 103 ASN A C 1
ATOM 794 O O . ASN A 1 103 ? 9.371 1.570 -11.302 1.00 96.00 103 ASN A O 1
ATOM 798 N N . LYS A 1 104 ? 11.610 1.504 -11.460 1.00 95.62 104 LYS A N 1
ATOM 799 C CA . LYS A 1 104 ? 11.727 2.671 -12.357 1.00 95.62 104 LYS A CA 1
ATOM 800 C C . LYS A 1 104 ? 10.966 2.528 -13.682 1.00 95.62 104 LYS A C 1
ATOM 802 O O . LYS A 1 104 ? 10.678 3.532 -14.329 1.00 95.62 104 LYS A O 1
ATOM 807 N N . TRP A 1 105 ? 10.658 1.299 -14.096 1.00 94.94 105 TRP A N 1
ATOM 808 C CA . TRP A 1 105 ? 9.885 1.009 -15.304 1.00 94.94 105 TRP A CA 1
ATOM 809 C C . TRP A 1 105 ? 8.389 0.883 -15.033 1.00 94.94 105 TRP A C 1
ATOM 811 O O . TRP A 1 105 ? 7.644 0.649 -15.976 1.00 94.94 105 TRP A O 1
ATOM 821 N N . ARG A 1 106 ? 7.949 1.113 -13.786 1.00 94.69 106 ARG A N 1
ATOM 822 C CA . ARG A 1 106 ? 6.558 1.023 -13.310 1.00 94.69 106 ARG A CA 1
ATOM 823 C C . ARG A 1 106 ? 6.014 -0.406 -13.236 1.00 94.69 106 ARG A C 1
ATOM 825 O O . ARG A 1 106 ? 4.805 -0.589 -13.132 1.00 94.69 106 ARG A O 1
ATOM 832 N N . ASN A 1 107 ? 6.894 -1.407 -13.228 1.00 95.19 107 ASN A N 1
ATOM 833 C CA . ASN A 1 107 ? 6.510 -2.789 -12.956 1.00 95.19 107 ASN A CA 1
ATOM 834 C C . ASN A 1 107 ? 6.362 -3.022 -11.457 1.00 95.19 107 ASN A C 1
ATOM 836 O O . ASN A 1 107 ? 7.186 -2.559 -10.666 1.00 95.19 107 ASN A O 1
ATOM 840 N N . VAL A 1 108 ? 5.322 -3.766 -11.079 1.00 95.38 108 VAL A N 1
ATOM 841 C CA . VAL A 1 108 ? 5.047 -4.145 -9.690 1.00 95.38 108 VAL A CA 1
ATOM 842 C C . VAL A 1 108 ? 6.036 -5.217 -9.247 1.00 95.38 108 VAL A C 1
ATOM 844 O O . VAL A 1 108 ? 6.088 -6.302 -9.817 1.00 95.38 108 VAL A O 1
ATOM 847 N N . ILE A 1 109 ? 6.796 -4.921 -8.195 1.00 96.12 109 ILE A N 1
ATOM 848 C CA . ILE A 1 109 ? 7.733 -5.867 -7.572 1.00 96.12 109 ILE A CA 1
ATOM 849 C C . ILE A 1 109 ? 7.092 -6.534 -6.355 1.00 96.12 109 ILE A C 1
ATOM 851 O O . ILE A 1 109 ? 7.357 -7.698 -6.048 1.00 96.12 109 ILE A O 1
ATOM 855 N N . TYR A 1 110 ? 6.260 -5.785 -5.635 1.00 95.06 110 TYR A N 1
ATOM 856 C CA . TYR A 1 110 ? 5.603 -6.255 -4.427 1.00 95.06 110 TYR A CA 1
ATOM 857 C C . TYR A 1 110 ? 4.237 -5.600 -4.296 1.00 95.06 110 TYR A C 1
ATOM 859 O O . TYR A 1 110 ? 4.135 -4.380 -4.353 1.00 95.06 110 TYR A O 1
ATOM 867 N N . ASP A 1 111 ? 3.202 -6.408 -4.115 1.00 95.69 111 ASP A N 1
ATOM 868 C CA . ASP A 1 111 ? 1.844 -5.948 -3.856 1.00 95.69 111 ASP A CA 1
ATOM 869 C C . ASP A 1 111 ? 1.174 -6.960 -2.938 1.00 95.69 111 ASP A C 1
ATOM 871 O O . ASP A 1 111 ? 0.927 -8.104 -3.325 1.00 95.69 111 ASP A O 1
ATOM 875 N N . GLU A 1 112 ? 0.955 -6.570 -1.688 1.00 95.44 112 GLU A N 1
ATOM 876 C CA . GLU A 1 112 ? 0.367 -7.456 -0.693 1.00 95.44 112 GLU A CA 1
ATOM 877 C C . GLU A 1 112 ? -0.613 -6.708 0.204 1.00 95.44 112 GLU A C 1
ATOM 879 O O . GLU A 1 112 ? -0.373 -5.586 0.661 1.00 95.44 112 GLU A O 1
ATOM 884 N N . PHE A 1 113 ? -1.707 -7.402 0.513 1.00 96.50 113 PHE A N 1
ATOM 885 C CA . PHE A 1 113 ? -2.607 -7.032 1.592 1.00 96.50 113 PHE A CA 1
ATOM 886 C C . PHE A 1 113 ? -1.999 -7.419 2.936 1.00 96.50 113 PHE A C 1
ATOM 888 O O . PHE A 1 113 ? -1.468 -8.519 3.113 1.00 96.50 113 PHE A O 1
ATOM 895 N N . VAL A 1 114 ? -2.115 -6.513 3.899 1.00 94.56 114 VAL A N 1
ATOM 896 C CA . VAL A 1 114 ? -1.586 -6.666 5.249 1.00 94.56 114 VAL A CA 1
ATOM 897 C C . VAL A 1 114 ? -2.757 -6.659 6.211 1.00 94.56 114 VAL A C 1
ATOM 899 O O . VAL A 1 114 ? -3.531 -5.710 6.242 1.00 94.56 114 VAL A O 1
ATOM 902 N N . ARG A 1 115 ? -2.891 -7.718 7.011 1.00 94.06 115 ARG A N 1
ATOM 903 C CA . ARG A 1 115 ? -3.871 -7.766 8.096 1.00 94.06 115 ARG A CA 1
ATOM 904 C C . ARG A 1 115 ? -3.267 -7.102 9.340 1.00 94.06 115 ARG A C 1
ATOM 906 O O . ARG A 1 115 ? -2.298 -7.645 9.876 1.00 94.06 115 ARG A O 1
ATOM 913 N N . PRO A 1 116 ? -3.807 -5.965 9.817 1.00 94.19 116 PRO A N 1
ATOM 914 C CA . PRO A 1 116 ? -3.353 -5.364 11.065 1.00 94.19 116 PRO A CA 1
ATOM 915 C C . PRO A 1 116 ? -3.560 -6.307 12.252 1.00 94.19 116 PRO A C 1
ATOM 917 O O . PRO A 1 116 ? -4.477 -7.128 12.258 1.00 94.19 116 PRO A O 1
ATOM 920 N N . VAL A 1 117 ? -2.717 -6.156 13.275 1.00 92.25 117 VAL A N 1
ATOM 921 C CA . VAL A 1 117 ? -2.863 -6.890 14.543 1.00 92.25 117 VAL A CA 1
ATOM 922 C C . VAL A 1 117 ? -4.109 -6.417 15.298 1.00 92.25 117 VAL A C 1
ATOM 924 O O . VAL A 1 117 ? -4.837 -7.223 15.870 1.00 92.25 117 VAL A O 1
ATOM 927 N N . GLU A 1 118 ? -4.366 -5.107 15.285 1.00 94.12 118 GLU A N 1
ATOM 928 C CA . GLU A 1 118 ? -5.565 -4.512 15.875 1.00 94.12 118 GLU A CA 1
ATOM 929 C C . GLU A 1 118 ? -6.809 -4.786 15.018 1.00 94.12 118 GLU A C 1
ATOM 931 O O . GLU A 1 118 ? -6.743 -4.884 13.791 1.00 94.12 118 GLU A O 1
ATOM 936 N N . HIS A 1 119 ? -7.972 -4.865 15.668 1.00 93.81 119 HIS A N 1
ATOM 937 C CA . HIS A 1 119 ? -9.241 -5.054 14.975 1.00 93.81 119 HIS A CA 1
ATOM 938 C C . HIS A 1 119 ? -9.546 -3.863 14.055 1.00 93.81 119 HIS A C 1
ATOM 940 O O . HIS A 1 119 ? -9.575 -2.710 14.496 1.00 93.81 119 HIS A O 1
ATOM 946 N N . VAL A 1 120 ? -9.798 -4.163 12.780 1.00 96.62 120 VAL A N 1
ATOM 947 C CA . VAL A 1 120 ? -10.199 -3.178 11.772 1.00 96.62 120 VAL A CA 1
ATOM 948 C C . VAL A 1 120 ? -11.672 -2.842 11.965 1.00 96.62 120 VAL A C 1
ATOM 950 O O . VAL A 1 120 ? -12.526 -3.721 11.890 1.00 96.62 120 VAL A O 1
ATOM 953 N N . VAL A 1 121 ? -11.965 -1.565 12.201 1.00 97.12 121 VAL A N 1
ATOM 95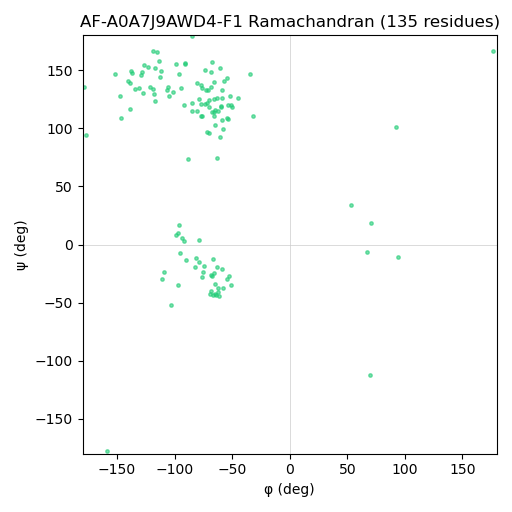4 C CA . VAL A 1 121 ? -13.335 -1.059 12.394 1.00 97.12 121 VAL A CA 1
ATOM 955 C C . VAL A 1 121 ? -13.826 -0.216 11.223 1.00 97.12 121 VAL A C 1
ATOM 957 O O . VAL A 1 121 ? -15.029 -0.128 11.004 1.00 97.12 121 VAL A O 1
ATOM 960 N N . ASP A 1 122 ? -12.912 0.360 10.443 1.00 97.31 122 ASP A N 1
ATOM 961 C CA . ASP A 1 122 ? -13.235 1.118 9.238 1.00 97.31 122 ASP A CA 1
ATOM 962 C C . ASP A 1 122 ? -12.232 0.782 8.133 1.00 97.31 122 ASP A C 1
ATOM 964 O O . ASP A 1 122 ? -11.042 1.051 8.250 1.00 97.31 122 ASP A O 1
ATOM 968 N N . PHE A 1 123 ? -12.694 0.195 7.034 1.00 96.69 123 PHE A N 1
ATOM 969 C CA . PHE A 1 123 ? -11.824 -0.160 5.911 1.00 96.69 123 PHE A CA 1
ATOM 970 C C . PHE A 1 123 ? -11.487 1.030 5.013 1.00 96.69 123 PHE A C 1
ATOM 972 O O . PHE A 1 123 ? -10.572 0.931 4.197 1.00 96.69 123 PHE A O 1
ATOM 979 N N . ARG A 1 124 ? -12.225 2.143 5.135 1.00 96.25 124 ARG A N 1
ATOM 980 C CA . ARG A 1 124 ? -12.085 3.335 4.288 1.00 96.25 124 ARG A CA 1
ATOM 981 C C . ARG A 1 124 ? -12.162 3.008 2.796 1.00 96.25 124 ARG A C 1
ATOM 983 O O . ARG A 1 124 ? -11.525 3.664 1.983 1.00 96.25 124 ARG A O 1
ATOM 990 N N . THR A 1 125 ? -12.974 2.010 2.429 1.00 97.38 125 THR A N 1
ATOM 991 C CA . THR A 1 125 ? -12.996 1.382 1.093 1.00 97.38 125 THR A CA 1
ATOM 992 C C . THR A 1 125 ? -13.197 2.370 -0.057 1.00 97.38 125 THR A C 1
ATOM 994 O O . THR A 1 125 ? -12.718 2.128 -1.157 1.00 97.38 125 THR A O 1
ATOM 997 N N . HIS A 1 126 ? -13.898 3.479 0.178 1.00 97.00 126 HIS A N 1
ATOM 998 C CA . HIS A 1 126 ? -14.119 4.523 -0.826 1.00 97.00 126 HIS A CA 1
ATOM 999 C C . HIS A 1 126 ? -12.831 5.258 -1.238 1.00 97.00 126 HIS A C 1
ATOM 1001 O O . HIS A 1 126 ? -12.780 5.790 -2.341 1.00 97.00 126 HIS A O 1
ATOM 1007 N N . ILE A 1 127 ? -11.814 5.268 -0.371 1.00 95.56 127 ILE A N 1
ATOM 1008 C CA . ILE A 1 127 ? -10.482 5.824 -0.641 1.00 95.56 127 ILE A CA 1
ATOM 1009 C C . ILE A 1 127 ? -9.509 4.681 -0.924 1.00 95.56 127 ILE A C 1
ATOM 1011 O O . ILE A 1 127 ? -8.865 4.674 -1.961 1.00 95.56 127 ILE A O 1
ATOM 1015 N N . SER A 1 128 ? -9.459 3.686 -0.032 1.00 96.94 128 SER A N 1
ATOM 1016 C CA . SER A 1 128 ? -8.425 2.647 -0.043 1.00 96.94 128 SER A CA 1
ATOM 1017 C C . SER A 1 128 ? -8.674 1.498 -1.019 1.00 96.94 128 SER A C 1
ATOM 1019 O O . SER A 1 128 ? -7.787 0.693 -1.295 1.00 96.94 128 SER A O 1
ATOM 1021 N N . GLY A 1 129 ? -9.923 1.313 -1.455 1.00 97.69 129 GLY A N 1
ATOM 1022 C CA . GLY A 1 129 ? -10.351 0.129 -2.200 1.00 97.69 129 GLY A CA 1
ATOM 1023 C C . GLY A 1 129 ? -10.342 -1.183 -1.399 1.00 97.69 129 GLY A C 1
ATOM 1024 O O . GLY A 1 129 ? -10.852 -2.187 -1.899 1.00 97.69 129 GLY A O 1
ATOM 1025 N N . ILE A 1 130 ? -9.832 -1.195 -0.160 1.00 97.81 130 ILE A N 1
ATOM 1026 C CA . ILE A 1 130 ? -9.704 -2.399 0.670 1.00 97.81 130 ILE A CA 1
ATOM 1027 C C . ILE A 1 130 ? -11.077 -2.834 1.172 1.00 97.81 130 ILE A C 1
ATOM 1029 O O . ILE A 1 130 ? -11.861 -2.041 1.699 1.00 97.81 130 ILE A O 1
ATOM 1033 N N . ARG A 1 131 ? -11.364 -4.126 1.049 1.00 97.19 131 ARG A N 1
ATOM 1034 C CA . ARG A 1 131 ? -12.575 -4.781 1.542 1.00 97.19 131 ARG A CA 1
ATOM 1035 C C . ARG A 1 131 ? -12.231 -5.762 2.662 1.00 97.19 131 ARG A C 1
ATOM 1037 O O . ARG A 1 131 ? -11.134 -6.320 2.676 1.00 97.19 131 ARG A O 1
ATOM 1044 N N . PRO A 1 132 ? -13.199 -6.107 3.533 1.00 95.62 132 PRO A N 1
ATOM 1045 C CA . PRO A 1 132 ? -12.998 -7.112 4.577 1.00 95.62 132 PRO A CA 1
ATOM 1046 C C . PRO A 1 132 ? -12.416 -8.427 4.065 1.00 95.62 132 PRO A C 1
ATOM 1048 O O . PRO A 1 132 ? -11.622 -9.058 4.751 1.00 95.62 132 PRO A O 1
ATOM 1051 N N . ARG A 1 133 ? -12.784 -8.829 2.842 1.00 95.75 133 ARG A N 1
ATOM 1052 C CA . ARG A 1 133 ? -12.300 -10.065 2.225 1.00 95.75 133 ARG A CA 1
ATOM 1053 C C . ARG A 1 133 ? -10.817 -10.067 1.881 1.00 95.75 133 ARG A C 1
ATOM 1055 O O . ARG A 1 133 ? -10.239 -11.146 1.860 1.00 95.75 133 ARG A O 1
ATOM 1062 N N . ASP A 1 134 ? -10.240 -8.900 1.627 1.00 95.06 134 ASP A N 1
ATOM 1063 C CA . ASP A 1 134 ? -8.855 -8.778 1.178 1.00 95.06 134 ASP A CA 1
ATOM 1064 C C . ASP A 1 134 ? -7.882 -9.020 2.345 1.00 95.06 134 ASP A C 1
ATOM 1066 O O . ASP A 1 134 ? -6.762 -9.478 2.142 1.00 95.06 134 ASP A O 1
ATOM 1070 N N . LEU A 1 135 ? -8.346 -8.804 3.586 1.00 93.44 135 LEU A N 1
ATOM 1071 C CA . LEU A 1 135 ? -7.579 -9.025 4.818 1.00 93.44 135 LEU A CA 1
ATOM 1072 C C . LEU A 1 135 ? -7.859 -10.389 5.480 1.00 93.44 135 LEU A C 1
ATOM 1074 O O . LEU A 1 135 ? -7.437 -10.627 6.612 1.00 93.44 135 LEU A O 1
ATOM 1078 N N . ARG A 1 136 ? -8.574 -11.296 4.797 1.00 83.50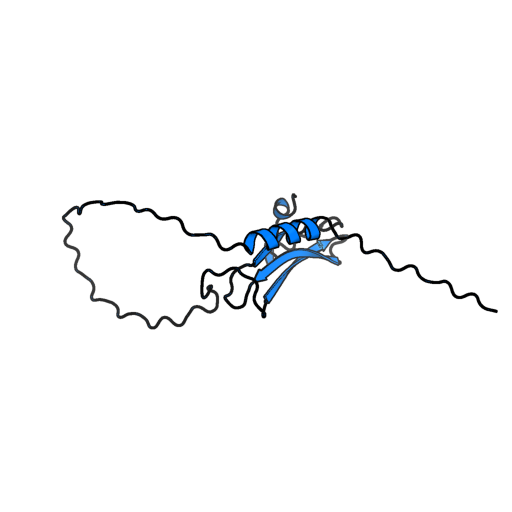 136 ARG A N 1
ATOM 1079 C CA . ARG A 1 136 ? -8.807 -12.678 5.252 1.00 83.50 136 ARG A CA 1
ATOM 1080 C C . ARG A 1 136 ? -7.669 -13.575 4.768 1.00 83.50 136 ARG A C 1
ATOM 1082 O O . ARG A 1 136 ? -7.843 -14.341 3.825 1.00 83.50 136 ARG A O 1
ATOM 1089 N N . LYS A 1 137 ? -6.505 -13.444 5.391 1.00 62.53 137 LYS A N 1
ATOM 1090 C CA . LYS A 1 137 ? -5.424 -14.430 5.323 1.00 62.53 137 LYS A CA 1
ATOM 1091 C C . LYS A 1 137 ? -5.127 -14.930 6.736 1.00 62.53 137 LYS A C 1
ATOM 1093 O O . LYS A 1 137 ? -5.378 -14.158 7.702 1.00 62.53 137 LYS A O 1
#

Nearest PDB structures (foldseek):
  7yw5-assembly1_A  TM=9.795E-01  e=1.632E-06  Homo sapiens
  1wlj-assembly1_A  TM=9.685E-01  e=6.418E-06  Homo sapiens
  7yw5-assembly2_B  TM=9.794E-01  e=1.232E-05  Homo sapiens

Sequence (137 aa):
MSSERKKNPEHFQLNPNWAQLQQKLKSFAKPSRHSKNPQSETPNSILGKRKERPNSEPDDAKPNPLMPTNDDSSVTDVLAMDCEMVGVGQGNKSALGRVTVVNKWRNVIYDEFVRPVEHVVDFRTHISGIRPRDLRK

Solvent-accessible surface area (backbone atoms only — not comparable to full-atom values): 9146 Å² total; per-residue (Å²): 138,86,83,81,80,82,79,76,81,80,75,78,75,74,56,69,67,55,62,53,46,55,54,54,56,59,62,70,73,56,85,79,80,87,77,89,86,91,85,78,93,80,84,91,84,86,90,76,99,65,86,80,72,81,80,78,70,84,71,85,68,73,77,60,89,87,51,53,78,56,89,70,53,61,92,52,100,46,71,50,74,51,75,30,52,23,17,21,72,92,42,86,41,77,39,62,36,32,43,40,33,25,27,81,43,58,25,70,66,44,76,48,66,37,66,56,92,57,59,76,68,34,48,51,39,92,79,46,67,44,49,79,73,65,47,69,122

InterPro domains:
  IPR012337 Ribonuclease H-like superfamily [SSF53098] (70-136)
  IPR036397 Ribonuclease H superfamily [G3DSA:3.30.420.10] (73-137)
  IPR047021 RNA exonuclease REXO1/REXO3/REXO4-like [PTHR12801] (22-135)

Secondary structure (DSSP, 8-state):
------PPP------HHHHHHHHHHHHHTS---PPP---------------PPP----------TTS-SSS--S--S-EEEEEEEEEETTTTEEEEEEEEEEETT--EEEEEE---SSPEEE--HHHH---GGGG--